Protein AF-A0A928FH08-F1 (afdb_monomer)

Solvent-accessible surface area (backbone atoms only — not comparable to full-atom values): 8530 Å² total; per-residue (Å²): 134,85,77,51,65,59,55,52,50,53,49,50,52,54,50,51,63,72,66,66,69,61,74,86,40,71,67,47,50,50,52,51,52,52,52,53,52,51,49,55,51,36,53,55,48,52,55,48,51,55,52,49,52,55,49,49,55,53,51,53,52,51,50,52,56,47,50,56,50,48,41,72,75,51,56,83,65,72,71,87,67,84,73,89,56,101,74,76,80,86,63,80,89,56,90,57,70,60,48,78,47,70,36,94,86,79,69,51,76,41,82,38,56,72,84,62,88,57,63,58,48,68,39,88,88,77,69,47,80,41,75,53,80,79,89,127

Foldseek 3Di:
DDDALQRVLVVVVVVLVVVPDDCVDPVNVVVVVVSVVSNVVSVVVVVVVVVVVVVVVVVVVVVVVVVVVCCVVCVVPPPPPPPPDPDPPPPVPPVQQWDWDQDPPPRDIDIHGPPPPDQWDQDPPPRDIDGDDDDD

Structure (mmCIF, N/CA/C/O backbone):
data_AF-A0A928FH08-F1
#
_entry.id   AF-A0A928FH08-F1
#
loop_
_atom_site.group_PDB
_atom_site.id
_atom_site.type_symbol
_atom_site.label_atom_id
_atom_site.label_alt_id
_atom_site.label_comp_id
_atom_site.label_asym_id
_atom_site.label_entity_id
_atom_site.label_seq_id
_atom_site.pdbx_PDB_ins_code
_atom_site.Cartn_x
_atom_site.Cartn_y
_atom_site.Cartn_z
_atom_site.occupancy
_atom_site.B_iso_or_equiv
_atom_site.auth_seq_id
_atom_site.auth_comp_id
_atom_site.auth_asym_id
_atom_site.auth_atom_id
_atom_site.pdbx_PDB_model_num
ATOM 1 N N . MET A 1 1 ? 0.112 -19.925 14.069 1.00 55.78 1 MET A N 1
ATOM 2 C CA . MET A 1 1 ? -0.669 -19.023 13.205 1.00 55.78 1 MET A CA 1
ATOM 3 C C . MET A 1 1 ? -0.717 -17.684 13.918 1.00 55.78 1 MET A C 1
ATOM 5 O O . MET A 1 1 ? -1.012 -17.675 15.110 1.00 55.78 1 MET A O 1
ATOM 9 N N . MET A 1 2 ? -0.260 -16.617 13.271 1.00 74.62 2 MET A N 1
ATOM 10 C CA . MET A 1 2 ? -0.230 -15.278 13.863 1.00 74.62 2 MET A CA 1
ATOM 11 C C . MET A 1 2 ? -1.640 -14.693 13.759 1.00 74.62 2 MET A C 1
ATOM 13 O O . MET A 1 2 ? -2.211 -14.743 12.680 1.00 74.62 2 MET A O 1
ATOM 17 N N . MET A 1 3 ? -2.213 -14.222 14.870 1.00 81.88 3 MET A N 1
ATOM 18 C CA . MET A 1 3 ? -3.558 -13.633 14.850 1.00 81.88 3 MET A CA 1
ATOM 19 C C . MET A 1 3 ? -3.553 -12.299 14.099 1.00 81.88 3 MET A C 1
ATOM 21 O O . MET A 1 3 ? -2.650 -11.479 14.345 1.00 81.88 3 MET A O 1
ATOM 25 N N . THR A 1 4 ? -4.570 -12.070 13.265 1.00 88.56 4 THR A N 1
ATOM 26 C CA . THR A 1 4 ? -4.794 -10.784 12.587 1.00 88.56 4 THR A CA 1
ATOM 27 C C . THR A 1 4 ? -5.121 -9.690 13.605 1.00 88.56 4 THR A C 1
ATOM 29 O O . THR A 1 4 ? -5.433 -9.958 14.773 1.00 88.56 4 THR A O 1
ATOM 32 N N . ILE A 1 5 ? -5.002 -8.425 13.200 1.00 91.38 5 ILE A N 1
ATOM 33 C CA . ILE A 1 5 ? -5.337 -7.296 14.080 1.00 91.38 5 ILE A CA 1
ATOM 34 C C . ILE A 1 5 ? -6.824 -7.362 14.462 1.00 91.38 5 ILE A C 1
ATOM 36 O O . ILE A 1 5 ? -7.154 -7.257 15.646 1.00 91.38 5 ILE A O 1
ATOM 40 N N . THR A 1 6 ? -7.692 -7.673 13.501 1.00 91.62 6 THR A N 1
ATOM 41 C CA . THR A 1 6 ? -9.133 -7.873 13.699 1.00 91.62 6 THR A CA 1
ATOM 42 C C . THR A 1 6 ? -9.428 -8.988 14.710 1.00 91.62 6 THR A C 1
ATOM 44 O O . THR A 1 6 ? -10.212 -8.791 15.640 1.00 91.62 6 THR A O 1
ATOM 47 N N . GLU A 1 7 ? -8.737 -10.132 14.633 1.00 91.38 7 GLU A N 1
ATOM 48 C CA . GLU A 1 7 ? -8.876 -11.226 15.611 1.00 91.38 7 GLU A CA 1
ATOM 49 C C . GLU A 1 7 ? -8.437 -10.816 17.025 1.00 91.38 7 GLU A C 1
ATOM 51 O O . GLU A 1 7 ? -9.071 -11.189 18.020 1.00 91.38 7 GLU A O 1
ATOM 56 N N . LYS A 1 8 ? -7.365 -10.023 17.139 1.00 93.38 8 LYS A N 1
ATOM 57 C CA . LYS A 1 8 ? -6.891 -9.506 18.432 1.00 93.38 8 LYS A CA 1
ATOM 58 C C . LYS A 1 8 ? -7.900 -8.541 19.052 1.00 93.38 8 LYS A C 1
ATOM 60 O O . LYS A 1 8 ? -8.104 -8.589 20.267 1.00 93.38 8 LYS A O 1
ATOM 65 N N . ILE A 1 9 ? -8.546 -7.698 18.250 1.00 93.38 9 ILE A N 1
ATOM 66 C CA . ILE A 1 9 ? -9.565 -6.763 18.743 1.00 93.38 9 ILE A CA 1
ATOM 67 C C . ILE A 1 9 ? -10.845 -7.505 19.130 1.00 93.38 9 ILE A C 1
ATOM 69 O O . ILE A 1 9 ? -11.400 -7.238 20.197 1.00 93.38 9 ILE A O 1
ATOM 73 N N . ALA A 1 10 ? -11.258 -8.509 18.355 1.00 90.75 10 ALA A N 1
ATOM 74 C CA . ALA A 1 10 ? -12.372 -9.379 18.725 1.00 90.75 10 ALA A CA 1
ATOM 75 C C . ALA A 1 10 ? -12.110 -10.105 20.059 1.00 90.75 10 ALA A C 1
ATOM 77 O O . ALA A 1 10 ? -12.993 -10.184 20.919 1.00 90.75 10 ALA A O 1
ATOM 78 N N . ASN A 1 11 ? -10.876 -10.575 20.284 1.00 92.19 11 ASN A N 1
ATOM 79 C CA . ASN A 1 11 ? -10.473 -11.145 21.569 1.00 92.19 11 ASN A CA 1
ATOM 80 C C . ASN A 1 11 ? -10.556 -10.116 22.712 1.00 92.19 11 ASN A C 1
ATOM 82 O O . ASN A 1 11 ? -11.082 -10.432 23.781 1.00 92.19 11 ASN A O 1
ATOM 86 N N . LEU A 1 12 ? -10.096 -8.882 22.479 1.00 91.75 12 LEU A N 1
ATOM 87 C CA . LEU A 1 12 ? -10.188 -7.785 23.446 1.00 91.75 12 LEU A CA 1
ATOM 88 C C . LEU A 1 12 ? -11.645 -7.448 23.794 1.00 91.75 12 LEU A C 1
ATOM 90 O O . LEU A 1 12 ? -11.956 -7.297 24.975 1.00 91.75 12 LEU A O 1
ATOM 94 N N . LYS A 1 13 ? -12.546 -7.386 22.806 1.00 88.94 13 LYS A N 1
ATOM 95 C CA . LYS A 1 13 ? -13.987 -7.196 23.034 1.00 88.94 13 LYS A CA 1
ATOM 96 C C . LYS A 1 13 ? -14.567 -8.291 23.920 1.00 88.94 13 LYS A C 1
ATOM 98 O O . LYS A 1 13 ? -15.168 -7.983 24.947 1.00 88.94 13 LYS A O 1
ATOM 103 N N . GLY A 1 14 ? -14.297 -9.555 23.592 1.00 89.44 14 GLY A N 1
ATOM 104 C CA . GLY A 1 14 ? -14.747 -10.683 24.409 1.00 89.44 14 GLY A CA 1
ATOM 105 C C . GLY A 1 14 ? -14.190 -10.643 25.837 1.00 89.44 14 GLY A C 1
ATOM 106 O O . GLY A 1 14 ? -14.893 -10.963 26.798 1.00 89.44 14 GLY A O 1
ATOM 107 N N . TYR A 1 15 ? -12.945 -10.192 26.007 1.00 89.25 15 TYR A N 1
ATOM 108 C CA . TYR A 1 15 ? -12.357 -9.994 27.330 1.00 89.25 15 TYR A CA 1
ATOM 109 C C . TYR A 1 15 ? -13.077 -8.888 28.117 1.00 89.25 15 TYR A C 1
ATOM 111 O O . TYR A 1 15 ? -13.385 -9.076 29.294 1.00 89.25 15 TYR A O 1
ATOM 119 N N . LEU A 1 16 ? -13.393 -7.757 27.480 1.00 87.62 16 LEU A N 1
ATOM 120 C CA . LEU A 1 16 ? -14.101 -6.641 28.117 1.00 87.62 16 LEU A CA 1
ATOM 121 C C . LEU A 1 16 ? -15.528 -7.015 28.541 1.00 87.62 16 LEU A C 1
ATOM 123 O O . LEU A 1 16 ? -15.940 -6.655 29.646 1.00 87.62 16 LEU A O 1
ATOM 127 N N . GLU A 1 17 ? -16.245 -7.789 27.724 1.00 84.38 17 GLU A N 1
ATOM 128 C CA . GLU A 1 17 ? -17.565 -8.336 28.071 1.00 84.38 17 GLU A CA 1
ATOM 129 C C . GLU A 1 17 ? -17.493 -9.274 29.289 1.00 84.38 17 GLU A C 1
ATOM 131 O O . GLU A 1 17 ? -18.337 -9.215 30.188 1.00 84.38 17 GLU A O 1
ATOM 136 N N . GLY A 1 18 ? -16.445 -10.101 29.374 1.00 84.81 18 GLY A N 1
ATOM 137 C CA . GLY A 1 18 ? -16.237 -11.034 30.485 1.00 84.81 18 GLY A CA 1
ATOM 138 C C . GLY A 1 18 ? -15.904 -10.368 31.827 1.00 84.81 18 GLY A C 1
ATOM 139 O O . GLY A 1 18 ? -16.177 -10.944 32.882 1.00 84.81 18 GLY A O 1
ATOM 140 N N . VAL A 1 19 ? -15.344 -9.155 31.807 1.00 87.19 19 VAL A N 1
ATOM 141 C CA . VAL A 1 19 ? -14.940 -8.403 33.012 1.00 87.19 19 VAL A CA 1
ATOM 142 C C . VAL A 1 19 ? -16.121 -7.679 33.683 1.00 87.19 19 VAL A C 1
ATOM 144 O O . VAL A 1 19 ? -15.984 -7.230 34.820 1.00 87.19 19 VAL A O 1
ATOM 147 N N . GLN A 1 20 ? -17.298 -7.624 33.042 1.00 83.50 20 GLN A N 1
ATOM 148 C CA . GLN A 1 20 ? -18.520 -7.002 33.587 1.00 83.50 20 GLN A CA 1
ATOM 149 C C . GLN A 1 20 ? -18.304 -5.541 34.025 1.00 83.50 20 GLN A C 1
ATOM 151 O O . GLN A 1 20 ? -18.608 -5.147 35.154 1.00 83.50 20 GLN A O 1
ATOM 156 N N . LEU A 1 21 ? -17.738 -4.728 33.130 1.00 86.00 21 LEU A N 1
ATOM 157 C CA . LEU A 1 21 ? -17.524 -3.304 33.381 1.00 86.00 21 LEU A CA 1
ATOM 158 C C . LEU A 1 21 ? -18.859 -2.553 33.514 1.00 86.00 21 LEU A C 1
ATOM 160 O O . LEU A 1 21 ? -19.828 -2.834 32.818 1.00 86.00 21 LEU A O 1
ATOM 164 N N . ASP A 1 22 ? -18.901 -1.554 34.397 1.00 89.62 22 ASP A N 1
ATOM 165 C CA . ASP A 1 22 ? -20.066 -0.675 34.536 1.00 89.62 22 ASP A CA 1
ATOM 166 C C . ASP A 1 22 ? -20.086 0.356 33.401 1.00 89.62 22 ASP A C 1
ATOM 168 O O . ASP A 1 22 ? -19.293 1.303 33.393 1.00 89.62 22 ASP A O 1
ATOM 172 N N . GLU A 1 23 ? -21.006 0.180 32.453 1.00 85.19 23 GLU A N 1
ATOM 173 C CA . GLU A 1 23 ? -21.186 1.020 31.258 1.00 85.19 23 GLU A CA 1
ATOM 174 C C . GLU A 1 23 ? -21.473 2.499 31.573 1.00 85.19 23 GLU A C 1
ATOM 176 O O . GLU A 1 23 ? -21.290 3.379 30.724 1.00 85.19 23 GLU A O 1
ATOM 181 N N . ASN A 1 24 ? -21.898 2.820 32.799 1.00 89.00 24 ASN A N 1
ATOM 182 C CA . ASN A 1 24 ? -22.213 4.196 33.177 1.00 89.00 24 ASN A CA 1
ATOM 183 C C . ASN A 1 24 ? -20.977 5.009 33.559 1.00 89.00 24 ASN A C 1
ATOM 185 O O . ASN A 1 24 ? -21.036 6.246 33.548 1.00 89.00 24 ASN A O 1
ATOM 189 N N . LYS A 1 25 ? -19.865 4.344 33.876 1.00 94.88 25 LYS A N 1
ATOM 190 C CA . LYS A 1 25 ? -18.642 5.018 34.302 1.00 94.88 2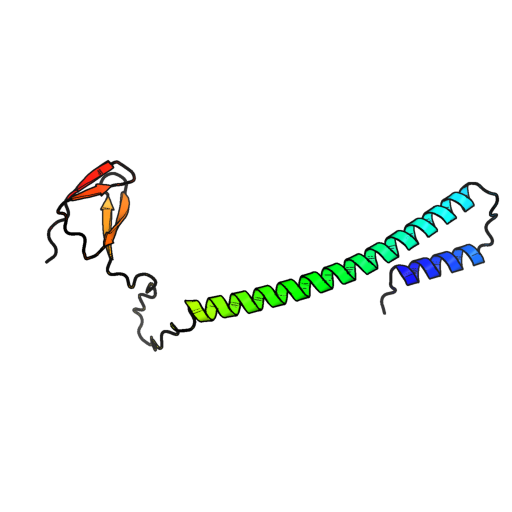5 LYS A CA 1
ATOM 191 C C . LYS A 1 25 ? -17.898 5.648 33.129 1.00 94.88 25 LYS A C 1
ATOM 193 O O . LYS A 1 25 ? -17.925 5.157 32.001 1.00 94.88 25 LYS A O 1
ATOM 198 N N . ALA A 1 26 ? -17.232 6.767 33.405 1.00 94.44 26 ALA A N 1
ATOM 199 C CA . ALA A 1 26 ? -16.527 7.532 32.384 1.00 94.44 26 ALA A CA 1
ATOM 200 C C . ALA A 1 26 ? -15.389 6.713 31.755 1.00 94.44 26 ALA A C 1
ATOM 202 O O . ALA A 1 26 ? -15.229 6.735 30.537 1.00 94.44 26 ALA A O 1
ATOM 203 N N . GLU A 1 27 ? -14.652 5.946 32.560 1.00 92.00 27 GLU A N 1
ATOM 204 C CA . GLU A 1 27 ? -13.573 5.076 32.097 1.00 92.00 27 GLU A CA 1
ATOM 205 C C . GLU A 1 27 ? -14.061 3.987 31.132 1.00 92.00 27 GLU A C 1
ATOM 207 O O . GLU A 1 27 ? -13.435 3.779 30.097 1.00 92.00 27 GLU A O 1
ATOM 212 N N . THR A 1 28 ? -15.214 3.362 31.396 1.00 91.94 28 THR A N 1
ATOM 213 C CA . THR A 1 28 ? -15.783 2.319 30.528 1.00 91.94 28 THR A CA 1
ATOM 214 C C . THR A 1 28 ? -16.171 2.888 29.166 1.00 91.94 28 THR A C 1
ATOM 216 O O . THR A 1 28 ? -15.902 2.275 28.138 1.00 91.94 28 THR A O 1
ATOM 219 N N . LYS A 1 29 ? -16.727 4.105 29.138 1.00 91.69 29 LYS A N 1
ATOM 220 C CA . LYS A 1 29 ? -17.068 4.802 27.886 1.00 91.69 29 LYS A CA 1
ATOM 221 C C . LYS A 1 29 ? -15.833 5.172 27.070 1.00 91.69 29 LYS A C 1
ATOM 223 O O . LYS A 1 29 ? -15.879 5.126 25.845 1.00 91.69 29 LYS A O 1
ATOM 228 N N . VAL A 1 30 ? -14.741 5.554 27.734 1.00 94.56 30 VAL A N 1
ATOM 229 C CA . VAL A 1 30 ? -13.468 5.839 27.058 1.00 94.56 30 VAL A CA 1
ATOM 230 C C . VAL A 1 30 ? -12.879 4.557 26.475 1.00 94.56 30 VAL A C 1
ATOM 232 O O . VAL A 1 30 ? -12.485 4.564 25.315 1.00 94.56 30 VAL A O 1
ATOM 235 N N . ILE A 1 31 ? -12.871 3.459 27.236 1.00 92.19 31 ILE A N 1
ATOM 236 C CA . ILE A 1 31 ? -12.382 2.157 26.758 1.00 92.19 31 ILE A CA 1
ATOM 237 C C . ILE A 1 31 ? -13.194 1.682 25.550 1.00 92.19 31 ILE A C 1
ATOM 239 O O . ILE A 1 31 ? -12.593 1.290 24.557 1.00 92.19 31 ILE A O 1
ATOM 243 N N . ALA A 1 32 ? -14.527 1.779 25.595 1.00 90.44 32 ALA A N 1
ATOM 244 C CA . ALA A 1 32 ? -15.384 1.425 24.463 1.00 90.44 32 ALA A CA 1
ATOM 245 C C . ALA A 1 32 ? -15.003 2.210 23.197 1.00 90.44 32 ALA A C 1
ATOM 247 O O . ALA A 1 32 ? -14.723 1.610 22.168 1.00 90.44 32 ALA A O 1
ATOM 248 N N . LYS A 1 33 ? -14.848 3.537 23.305 1.00 94.44 33 LYS A N 1
ATOM 249 C CA . LYS A 1 33 ? -14.404 4.360 22.170 1.00 94.44 33 LYS A CA 1
ATOM 250 C C . LYS A 1 33 ? -13.013 4.000 21.654 1.00 94.44 33 LYS A C 1
ATOM 252 O O . LYS A 1 33 ? -12.777 4.107 20.460 1.00 94.44 33 LYS A O 1
ATOM 257 N N . ILE A 1 34 ? -12.083 3.631 22.536 1.00 95.31 34 ILE A N 1
ATOM 258 C CA . ILE A 1 34 ? -10.747 3.183 22.118 1.00 95.31 34 ILE A CA 1
ATOM 259 C C . ILE A 1 34 ? -10.866 1.894 21.308 1.00 95.31 34 ILE A C 1
ATOM 261 O O . ILE A 1 34 ? -10.210 1.770 20.283 1.00 95.31 34 ILE A O 1
ATOM 265 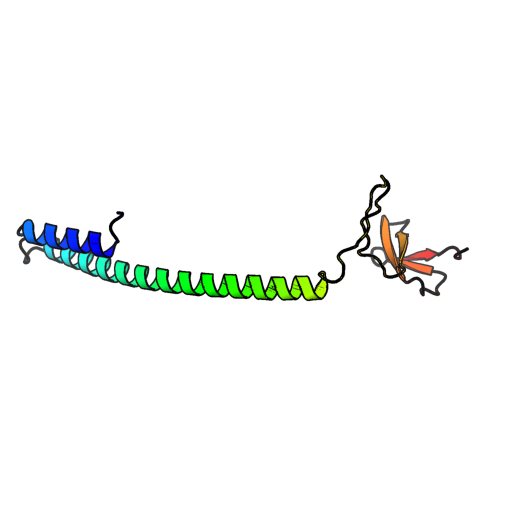N N . VAL A 1 35 ? -11.698 0.953 21.752 1.00 93.44 35 VAL A N 1
ATOM 266 C CA . VAL A 1 35 ? -11.924 -0.307 21.036 1.00 93.44 35 VAL A CA 1
ATOM 267 C C . VAL A 1 35 ? -12.559 -0.060 19.672 1.00 93.44 35 VAL A C 1
ATOM 269 O O . VAL A 1 35 ? -12.087 -0.639 18.704 1.00 93.44 35 VAL A O 1
ATOM 272 N N . ASP A 1 36 ? -13.552 0.825 19.583 1.00 93.50 36 ASP A N 1
ATOM 273 C CA . ASP A 1 36 ? -14.182 1.183 18.306 1.00 93.50 36 ASP A CA 1
ATOM 274 C C . ASP A 1 36 ? -13.151 1.776 17.326 1.00 93.50 36 ASP A C 1
ATOM 276 O O . ASP A 1 36 ? -13.044 1.329 16.191 1.00 93.50 36 ASP A O 1
ATOM 280 N N . ILE A 1 37 ? -12.305 2.707 17.789 1.00 96.56 37 ILE A N 1
ATOM 281 C CA . ILE A 1 37 ? -11.227 3.281 16.962 1.00 96.56 37 ILE A CA 1
ATOM 282 C C . ILE A 1 37 ? -10.227 2.204 16.525 1.00 96.56 37 ILE A C 1
ATOM 284 O O . ILE A 1 37 ? -9.722 2.258 15.409 1.00 96.56 37 ILE A O 1
ATOM 288 N N . LEU A 1 38 ? -9.909 1.238 17.391 1.00 96.44 38 LEU A N 1
ATOM 289 C CA . LEU A 1 38 ? -9.012 0.143 17.022 1.00 96.44 38 LEU A CA 1
ATOM 290 C C . LEU A 1 38 ? -9.614 -0.739 15.924 1.00 96.44 38 LEU A C 1
ATOM 292 O O . LEU A 1 38 ? -8.861 -1.208 15.077 1.00 96.44 38 LEU A O 1
ATOM 296 N N . GLU A 1 39 ? -10.931 -0.958 15.924 1.00 94.25 39 GLU A N 1
ATOM 297 C CA . GLU A 1 39 ? -11.608 -1.677 14.838 1.00 94.25 39 GLU A CA 1
ATOM 298 C C . GLU A 1 39 ? -11.550 -0.912 13.528 1.00 94.25 39 GLU A C 1
ATOM 300 O O . GLU A 1 39 ? -11.165 -1.500 12.521 1.00 94.25 39 GLU A O 1
ATOM 305 N N . ASP A 1 40 ? -11.851 0.387 13.554 1.00 96.06 40 ASP A N 1
ATOM 306 C CA . ASP A 1 40 ? -11.735 1.234 12.368 1.00 96.06 40 ASP A CA 1
ATOM 307 C C . ASP A 1 40 ? -10.299 1.179 11.821 1.00 96.06 40 ASP A C 1
ATOM 309 O O . ASP A 1 40 ? -10.084 0.935 10.640 1.00 96.06 40 ASP A O 1
ATOM 313 N N . MET A 1 41 ? -9.292 1.291 12.697 1.00 96.25 41 MET A N 1
ATOM 314 C CA . MET A 1 41 ? -7.884 1.164 12.304 1.00 96.25 41 MET A CA 1
ATOM 315 C C . MET A 1 41 ? -7.543 -0.210 11.720 1.00 96.25 41 MET A C 1
ATOM 317 O O . MET A 1 41 ? -6.690 -0.289 10.844 1.00 96.25 41 MET A O 1
ATOM 321 N N . ALA A 1 42 ? -8.147 -1.290 12.216 1.00 95.38 42 ALA A N 1
ATOM 322 C CA . ALA A 1 42 ? -7.889 -2.627 11.692 1.00 95.38 42 ALA A CA 1
ATOM 323 C C . ALA A 1 42 ? -8.424 -2.789 10.267 1.00 95.38 42 ALA A C 1
ATOM 325 O O . ALA A 1 42 ? -7.723 -3.357 9.437 1.00 95.38 42 ALA A O 1
ATOM 326 N N . LEU A 1 43 ? -9.615 -2.251 9.991 1.00 93.62 43 LEU A N 1
ATOM 327 C CA . LEU A 1 43 ? -10.217 -2.262 8.656 1.00 93.62 43 LEU A CA 1
ATOM 328 C C . LEU A 1 43 ? -9.406 -1.421 7.664 1.00 93.62 43 LEU A C 1
ATOM 330 O O . LEU A 1 43 ? -9.117 -1.880 6.567 1.00 93.62 43 LEU A O 1
ATOM 334 N N . GLU A 1 44 ? -8.978 -0.224 8.068 1.00 97.06 44 GLU A N 1
ATOM 335 C CA . GLU A 1 44 ? -8.148 0.647 7.221 1.00 97.06 44 GLU A CA 1
ATOM 336 C C . GLU A 1 44 ? -6.774 0.024 6.923 1.00 97.06 44 GLU A C 1
ATOM 338 O O . GLU A 1 44 ? -6.215 0.226 5.848 1.00 97.06 44 GLU A O 1
ATOM 343 N N . ILE A 1 45 ? -6.208 -0.741 7.867 1.00 95.94 45 ILE A N 1
ATOM 344 C CA . ILE A 1 45 ? -4.961 -1.486 7.634 1.00 95.94 45 ILE A CA 1
ATOM 345 C C . ILE A 1 45 ? -5.190 -2.628 6.640 1.00 95.94 45 ILE A C 1
ATOM 347 O O . ILE A 1 45 ? -4.355 -2.815 5.765 1.00 95.94 45 ILE A O 1
ATOM 351 N N . GLU A 1 46 ? -6.298 -3.362 6.747 1.00 93.06 46 GLU A N 1
ATOM 352 C CA . GLU A 1 46 ? -6.643 -4.439 5.806 1.00 93.06 46 GLU A CA 1
ATOM 353 C C . GLU A 1 46 ? -6.829 -3.888 4.381 1.00 93.06 46 GLU A C 1
ATOM 355 O O . GLU A 1 46 ? -6.251 -4.415 3.435 1.00 93.06 46 GLU A O 1
ATOM 360 N N . GLU A 1 47 ? -7.520 -2.754 4.229 1.00 96.25 47 GLU A N 1
ATOM 361 C CA . GLU A 1 47 ? -7.639 -2.069 2.935 1.00 96.25 47 GLU A CA 1
ATOM 362 C C . GLU A 1 47 ? -6.275 -1.589 2.405 1.00 96.25 47 GLU A C 1
ATOM 364 O O . GLU A 1 47 ? -5.997 -1.666 1.208 1.00 96.25 47 GLU A O 1
ATOM 369 N N . MET A 1 48 ? -5.391 -1.112 3.286 1.00 97.00 48 MET A N 1
ATOM 370 C CA . MET A 1 48 ? -4.036 -0.713 2.902 1.00 97.00 48 MET A CA 1
ATOM 371 C C . MET A 1 48 ? -3.189 -1.905 2.443 1.00 97.00 48 MET A C 1
ATOM 373 O O . MET A 1 48 ? -2.417 -1.753 1.499 1.00 97.00 48 MET A O 1
ATOM 377 N N . GLU A 1 49 ? -3.324 -3.069 3.081 1.00 95.94 49 GLU A N 1
ATOM 378 C CA . GLU A 1 49 ? -2.654 -4.304 2.656 1.00 95.94 49 GLU A CA 1
ATOM 379 C C . GLU A 1 49 ? -3.096 -4.692 1.232 1.00 95.94 49 GLU A C 1
ATOM 381 O O . GLU A 1 49 ? -2.237 -4.902 0.378 1.00 95.94 49 GLU A O 1
ATOM 386 N N . GLU A 1 50 ? -4.397 -4.642 0.921 1.00 96.44 50 GLU A N 1
ATOM 387 C CA . GLU A 1 50 ? -4.910 -4.903 -0.439 1.00 96.44 50 GLU A CA 1
ATOM 388 C C . GLU A 1 50 ? -4.377 -3.903 -1.486 1.00 96.44 50 GLU A C 1
ATOM 390 O O . GLU A 1 50 ? -4.039 -4.273 -2.617 1.00 96.44 50 GLU A O 1
ATOM 395 N N . GLN A 1 51 ? -4.280 -2.621 -1.123 1.00 98.12 51 GLN A N 1
ATOM 396 C CA . GLN A 1 51 ? -3.713 -1.596 -2.006 1.00 98.12 51 GLN A CA 1
ATOM 397 C C . GLN A 1 51 ? -2.217 -1.818 -2.254 1.00 98.12 51 GLN A C 1
ATOM 399 O O . GLN A 1 51 ? -1.748 -1.600 -3.370 1.00 98.12 51 GLN A O 1
ATOM 404 N N . VAL A 1 52 ? -1.466 -2.240 -1.233 1.00 98.25 52 VAL A N 1
ATOM 405 C CA . VAL A 1 52 ? -0.038 -2.563 -1.361 1.00 98.25 52 VAL A CA 1
ATOM 406 C C . VAL A 1 52 ? 0.165 -3.783 -2.251 1.00 98.25 52 VAL A C 1
ATOM 408 O O . VAL A 1 52 ? 1.044 -3.742 -3.108 1.00 98.25 52 VAL A O 1
ATOM 411 N N . ASP A 1 53 ? -0.658 -4.819 -2.105 1.00 97.75 53 ASP A N 1
ATOM 412 C CA . ASP A 1 53 ? -0.613 -5.991 -2.984 1.00 97.75 53 ASP A CA 1
ATOM 413 C C . ASP A 1 53 ? -0.863 -5.585 -4.443 1.00 97.75 53 ASP A C 1
ATOM 415 O O . ASP A 1 53 ? -0.066 -5.905 -5.319 1.00 97.75 53 ASP A O 1
ATOM 419 N N . THR A 1 54 ? -1.875 -4.749 -4.690 1.00 97.94 54 THR A N 1
ATOM 420 C CA . THR A 1 54 ? -2.155 -4.216 -6.036 1.00 97.94 54 THR A CA 1
ATOM 421 C C . THR A 1 54 ? -0.978 -3.403 -6.601 1.00 97.94 54 THR A C 1
ATOM 423 O O . THR A 1 54 ? -0.708 -3.435 -7.799 1.00 97.94 54 THR A O 1
ATOM 426 N N . LEU A 1 55 ? -0.277 -2.634 -5.762 1.00 98.19 55 LEU A N 1
ATOM 427 C CA . LEU A 1 55 ? 0.905 -1.879 -6.189 1.00 98.19 55 LEU A CA 1
ATOM 428 C C . LEU A 1 55 ? 2.101 -2.782 -6.499 1.00 98.19 55 LEU A C 1
ATOM 430 O O . LEU A 1 55 ? 2.878 -2.434 -7.384 1.00 98.19 55 LEU A O 1
ATOM 434 N N . ASN A 1 56 ? 2.257 -3.900 -5.784 1.00 98.19 56 ASN A N 1
ATOM 435 C CA . ASN A 1 56 ? 3.287 -4.886 -6.100 1.00 98.19 56 ASN A CA 1
ATOM 436 C C . ASN A 1 56 ? 3.017 -5.526 -7.462 1.00 98.19 56 ASN A C 1
ATOM 438 O O . ASN A 1 56 ? 3.939 -5.573 -8.266 1.00 98.19 56 ASN A O 1
ATOM 442 N N . ASP A 1 57 ? 1.767 -5.898 -7.756 1.00 97.88 57 ASP A N 1
ATOM 443 C CA . ASP A 1 57 ? 1.390 -6.431 -9.073 1.00 97.88 57 ASP A CA 1
ATOM 444 C C . ASP A 1 57 ? 1.766 -5.443 -10.193 1.00 97.88 57 ASP A C 1
ATOM 446 O O . ASP A 1 57 ? 2.419 -5.813 -11.164 1.00 97.88 57 ASP A O 1
ATOM 450 N N . TYR A 1 58 ? 1.454 -4.150 -10.031 1.00 98.06 58 TYR A N 1
ATOM 451 C CA . TYR A 1 58 ? 1.873 -3.132 -11.003 1.00 98.06 58 TYR A CA 1
ATOM 452 C C . TYR A 1 58 ? 3.391 -2.955 -11.091 1.00 98.06 58 TYR A C 1
ATOM 454 O O . TYR A 1 58 ? 3.904 -2.605 -12.150 1.00 98.06 58 TYR A O 1
ATOM 462 N N . ALA A 1 59 ? 4.119 -3.120 -9.986 1.00 98.31 59 ALA A N 1
ATOM 463 C CA . ALA A 1 59 ? 5.574 -3.033 -10.004 1.00 98.31 59 ALA A CA 1
ATOM 464 C C . ALA A 1 59 ? 6.191 -4.216 -10.762 1.00 98.31 59 ALA A C 1
ATOM 466 O O . ALA A 1 59 ? 7.158 -4.007 -11.486 1.00 98.31 59 ALA A O 1
ATOM 467 N N . GLU A 1 60 ? 5.617 -5.414 -10.628 1.00 98.12 60 GLU A N 1
ATOM 468 C CA . GLU A 1 60 ? 6.007 -6.598 -11.401 1.00 98.12 60 GLU A CA 1
ATOM 469 C C . GLU A 1 60 ? 5.716 -6.407 -12.897 1.00 98.12 60 GLU A C 1
ATOM 471 O O . GLU A 1 60 ? 6.590 -6.671 -13.716 1.00 98.12 60 GLU A O 1
ATOM 476 N N . GLU A 1 61 ? 4.547 -5.864 -13.259 1.00 98.12 61 GLU A N 1
ATOM 477 C CA . GLU A 1 61 ? 4.223 -5.536 -14.660 1.00 98.12 61 GLU A CA 1
ATOM 478 C C . GLU A 1 61 ? 5.211 -4.519 -15.257 1.00 98.12 61 GLU A C 1
ATOM 480 O O . GLU A 1 61 ? 5.675 -4.684 -16.380 1.00 98.12 61 GLU A O 1
ATOM 485 N N . LEU A 1 62 ? 5.567 -3.473 -14.502 1.00 98.00 62 LEU A N 1
ATOM 486 C CA . LEU A 1 62 ? 6.538 -2.474 -14.958 1.00 98.00 62 LEU A CA 1
ATOM 487 C C . LEU A 1 62 ? 7.960 -3.034 -15.090 1.00 98.00 62 LEU A C 1
ATOM 489 O O . LEU A 1 62 ? 8.712 -2.554 -15.937 1.00 98.00 62 LEU A O 1
ATOM 493 N N . ASP A 1 63 ? 8.342 -3.984 -14.236 1.00 98.00 63 ASP A N 1
ATOM 494 C CA . ASP A 1 63 ? 9.635 -4.672 -14.310 1.00 98.00 63 ASP A CA 1
ATOM 495 C C . ASP A 1 63 ? 9.708 -5.553 -15.565 1.00 98.00 63 ASP A C 1
ATOM 497 O O . ASP A 1 63 ? 10.691 -5.484 -16.299 1.00 98.00 63 ASP A O 1
ATOM 501 N N . GLU A 1 64 ? 8.636 -6.294 -15.870 1.00 97.19 64 GLU A N 1
ATOM 502 C CA . GLU A 1 64 ? 8.516 -7.084 -17.103 1.00 97.19 64 GLU A CA 1
ATOM 503 C C . GLU A 1 64 ? 8.557 -6.188 -18.352 1.00 97.19 64 GLU A C 1
ATOM 505 O O . GLU A 1 64 ? 9.371 -6.420 -19.245 1.00 97.19 64 GLU A O 1
ATOM 510 N N . ASP A 1 65 ? 7.761 -5.113 -18.382 1.00 97.31 65 ASP A N 1
ATOM 511 C CA . ASP A 1 65 ? 7.752 -4.147 -19.489 1.00 97.31 65 ASP A CA 1
ATOM 512 C C . ASP A 1 65 ? 9.137 -3.506 -19.707 1.00 97.31 65 ASP A C 1
ATOM 514 O O . ASP A 1 65 ? 9.535 -3.231 -20.843 1.00 97.31 65 ASP A O 1
ATOM 518 N N . LEU A 1 66 ? 9.872 -3.219 -18.624 1.00 96.38 66 LEU A N 1
ATOM 519 C CA . LEU A 1 66 ? 11.227 -2.681 -18.721 1.00 96.38 66 LEU A CA 1
ATOM 520 C C . LEU A 1 66 ? 12.204 -3.736 -19.247 1.00 96.38 66 LEU A C 1
ATOM 522 O O . LEU A 1 66 ? 13.023 -3.398 -20.098 1.00 96.38 66 LEU A O 1
ATOM 526 N N . GLY A 1 67 ? 12.078 -4.989 -18.806 1.00 93.31 67 GLY A N 1
ATOM 527 C CA . GLY A 1 67 ? 12.843 -6.117 -19.338 1.00 93.31 67 GLY A CA 1
ATOM 528 C C . GLY A 1 67 ? 12.655 -6.280 -20.848 1.00 93.31 67 GLY A C 1
ATOM 529 O O . GLY A 1 67 ? 13.636 -6.377 -21.578 1.00 93.31 67 GLY A O 1
ATOM 530 N N . ASP A 1 68 ? 11.421 -6.179 -21.344 1.00 93.69 68 ASP A N 1
ATOM 531 C CA . ASP A 1 68 ? 11.132 -6.219 -22.785 1.00 93.69 68 ASP A CA 1
ATOM 532 C C . ASP A 1 68 ? 11.807 -5.064 -23.553 1.00 93.69 68 ASP A C 1
ATOM 534 O O . ASP A 1 68 ? 12.254 -5.227 -24.693 1.00 93.69 68 ASP A O 1
ATOM 538 N N . VAL A 1 69 ? 11.882 -3.872 -22.948 1.00 93.44 69 VAL A N 1
ATOM 539 C CA . VAL A 1 69 ? 12.588 -2.720 -23.533 1.00 93.44 69 VAL A CA 1
ATOM 540 C C . VAL A 1 69 ? 14.099 -2.934 -23.518 1.00 93.44 69 VAL A C 1
ATOM 542 O O . VAL A 1 69 ? 14.760 -2.586 -24.498 1.00 93.44 69 VAL A O 1
ATOM 545 N N . GLU A 1 70 ? 14.646 -3.489 -22.439 1.00 89.06 70 GLU A N 1
ATOM 546 C CA . GLU A 1 70 ? 16.061 -3.849 -22.340 1.00 89.06 70 GLU A CA 1
ATOM 547 C C . GLU A 1 70 ? 16.427 -4.892 -23.401 1.00 89.06 70 GLU A C 1
ATOM 549 O O . GLU A 1 70 ? 17.381 -4.676 -24.145 1.00 89.06 70 GLU A O 1
ATOM 554 N N . ASP A 1 71 ? 15.622 -5.939 -23.570 1.00 88.25 71 ASP A N 1
ATOM 555 C CA . ASP A 1 71 ? 15.810 -6.954 -24.609 1.00 88.25 71 ASP A CA 1
ATOM 556 C C . ASP A 1 71 ? 15.683 -6.360 -26.022 1.00 88.25 71 ASP A C 1
ATOM 558 O O . ASP A 1 71 ? 16.450 -6.706 -26.918 1.00 88.25 71 ASP A O 1
ATOM 562 N N . TYR A 1 72 ? 14.758 -5.424 -26.251 1.00 87.06 72 TYR A N 1
ATOM 563 C CA . TYR A 1 72 ? 14.638 -4.756 -27.552 1.00 87.06 72 TYR A CA 1
ATOM 564 C C . TYR A 1 72 ? 15.838 -3.852 -27.877 1.00 87.06 72 TYR A C 1
ATOM 566 O O . TYR A 1 72 ? 16.196 -3.707 -29.046 1.00 87.06 72 TYR A O 1
ATOM 574 N N . LEU A 1 73 ? 16.425 -3.199 -26.870 1.00 84.94 73 LEU A N 1
ATOM 575 C CA . LEU A 1 73 ? 17.538 -2.262 -27.056 1.00 84.94 73 LEU A CA 1
ATOM 576 C C . LEU A 1 73 ? 18.910 -2.940 -27.031 1.00 84.94 73 LEU A C 1
ATOM 578 O O . LEU A 1 73 ? 19.805 -2.475 -27.727 1.00 84.94 73 LEU A O 1
ATOM 582 N N . PHE A 1 74 ? 19.073 -3.991 -26.227 1.00 78.12 74 PHE A N 1
ATOM 583 C CA . PHE A 1 74 ? 20.361 -4.625 -25.923 1.00 78.12 74 PHE A CA 1
ATOM 584 C C . PHE A 1 74 ? 20.371 -6.147 -26.163 1.00 78.12 74 PHE A C 1
ATOM 586 O O . PHE A 1 74 ? 21.436 -6.756 -26.158 1.00 78.12 74 PHE A O 1
ATOM 593 N N . GLY A 1 75 ? 19.217 -6.786 -26.373 1.00 62.44 75 GLY A N 1
ATOM 594 C CA . GLY A 1 75 ? 19.087 -8.244 -26.523 1.00 62.44 75 GLY A CA 1
ATOM 595 C C . GLY A 1 75 ? 19.422 -8.797 -27.914 1.00 62.44 75 GLY A C 1
ATOM 596 O O . GLY A 1 75 ? 19.468 -10.015 -28.083 1.00 62.44 75 GLY A O 1
ATOM 597 N N . GLU A 1 76 ? 19.684 -7.941 -28.910 1.00 57.00 76 GLU A N 1
ATOM 598 C CA . GLU A 1 76 ? 20.292 -8.349 -30.192 1.00 57.00 76 GLU A CA 1
ATOM 599 C C . GLU A 1 76 ? 21.834 -8.238 -30.196 1.00 57.00 76 GLU A C 1
ATOM 601 O O . GLU A 1 76 ? 22.457 -8.719 -31.140 1.00 57.00 76 GLU A O 1
ATOM 606 N N . ASP A 1 77 ? 22.444 -7.719 -29.120 1.00 55.34 77 ASP A N 1
ATOM 607 C CA . ASP A 1 77 ? 23.901 -7.614 -28.924 1.00 55.34 77 ASP A CA 1
ATOM 608 C C . ASP A 1 77 ? 24.407 -8.604 -27.853 1.00 55.34 77 ASP A C 1
ATOM 610 O O . ASP A 1 77 ? 25.313 -8.312 -27.065 1.00 55.34 77 ASP A O 1
ATOM 614 N N . GLU A 1 78 ? 23.878 -9.837 -27.843 1.00 53.12 78 GLU A N 1
ATOM 615 C CA . GLU A 1 78 ? 24.708 -10.973 -27.427 1.00 53.12 78 GLU A CA 1
ATOM 616 C C . GLU A 1 78 ? 25.873 -11.063 -28.422 1.00 53.12 78 GLU A C 1
ATOM 618 O O . GLU A 1 78 ? 25.828 -11.779 -29.424 1.00 53.12 78 GLU A O 1
ATOM 623 N N . CYS A 1 79 ? 26.922 -10.292 -28.143 1.00 51.53 79 CYS A N 1
ATOM 624 C CA . CYS A 1 79 ? 28.259 -10.520 -28.642 1.00 51.53 79 CYS A CA 1
ATOM 625 C C . CYS A 1 79 ? 28.601 -11.998 -28.409 1.00 51.53 79 CYS A C 1
ATOM 627 O O . CYS A 1 79 ? 29.067 -12.379 -27.334 1.00 51.53 79 CYS A O 1
ATOM 629 N N . ASP A 1 80 ? 28.417 -12.824 -29.442 1.00 47.31 80 ASP A N 1
ATOM 630 C CA . ASP A 1 80 ? 29.014 -14.156 -29.627 1.00 47.31 80 ASP A CA 1
ATOM 631 C C . ASP A 1 80 ? 30.541 -14.025 -29.815 1.00 47.31 80 ASP A C 1
ATOM 633 O O . ASP A 1 80 ? 31.170 -14.624 -30.689 1.00 47.31 80 ASP A O 1
ATOM 637 N N . CYS A 1 81 ? 31.153 -13.160 -29.012 1.00 46.94 81 CYS A N 1
ATOM 638 C CA . CYS A 1 81 ? 32.578 -12.982 -28.908 1.00 46.94 81 CYS A CA 1
ATOM 639 C C . CYS A 1 81 ? 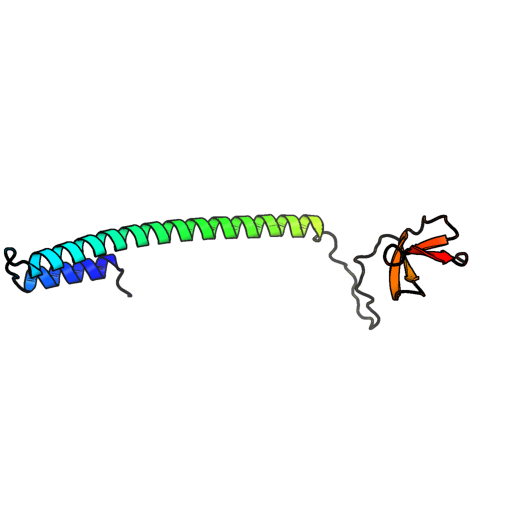33.039 -14.021 -27.889 1.00 46.94 81 CYS A C 1
ATOM 641 O O . CYS A 1 81 ? 33.103 -13.770 -26.686 1.00 46.94 81 CYS A O 1
ATOM 643 N N . ASP A 1 82 ? 33.302 -15.224 -28.395 1.00 42.38 82 ASP A N 1
ATOM 644 C CA . ASP A 1 82 ? 34.047 -16.298 -27.736 1.00 42.38 82 ASP A CA 1
ATOM 645 C C . ASP A 1 82 ? 35.470 -15.779 -27.410 1.00 42.38 82 ASP A C 1
ATOM 647 O O . ASP A 1 82 ? 36.451 -16.074 -28.095 1.00 42.38 82 ASP A O 1
ATOM 651 N N . CYS A 1 83 ? 35.575 -14.887 -26.419 1.00 47.22 83 CYS A N 1
ATOM 652 C CA . CYS A 1 83 ? 36.811 -14.223 -26.012 1.00 47.22 83 CYS A CA 1
ATOM 653 C C . CYS A 1 83 ? 37.617 -15.143 -25.091 1.00 47.22 83 CYS A C 1
ATOM 655 O O . CYS A 1 83 ? 37.671 -14.949 -23.876 1.00 47.22 83 CYS A O 1
ATOM 657 N N . ASP A 1 84 ? 38.266 -16.142 -25.686 1.00 44.84 84 ASP A N 1
ATOM 658 C CA . ASP A 1 84 ? 39.309 -16.959 -25.048 1.00 44.84 84 ASP A CA 1
ATOM 659 C C . ASP A 1 84 ? 40.716 -16.341 -25.248 1.00 44.84 84 ASP A C 1
ATOM 661 O O . ASP A 1 84 ? 41.714 -17.057 -25.307 1.00 44.84 84 ASP A O 1
ATOM 665 N N . ASP A 1 85 ? 40.811 -15.008 -25.378 1.00 43.25 85 ASP A N 1
ATOM 666 C CA . ASP A 1 85 ? 42.084 -14.283 -25.503 1.00 43.25 85 ASP A CA 1
ATOM 667 C C . ASP A 1 85 ? 42.151 -13.084 -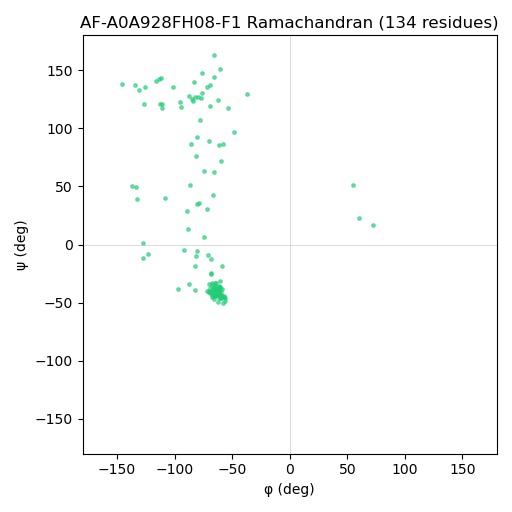24.534 1.00 43.25 85 ASP A C 1
ATOM 669 O O . ASP A 1 85 ? 41.210 -12.299 -24.405 1.00 43.25 85 ASP A O 1
ATOM 673 N N . GLU A 1 86 ? 43.279 -12.962 -23.826 1.00 48.06 86 GLU A N 1
ATOM 674 C CA . GLU A 1 86 ? 43.551 -12.033 -22.707 1.00 48.06 86 GLU A CA 1
ATOM 675 C C . GLU A 1 86 ? 43.717 -10.546 -23.120 1.00 48.06 86 GLU A C 1
ATOM 677 O O . GLU A 1 86 ? 44.436 -9.808 -22.452 1.00 48.06 86 GLU A O 1
ATOM 682 N N . ASP A 1 87 ? 43.048 -10.084 -24.180 1.00 47.81 87 ASP A N 1
ATOM 683 C CA . ASP A 1 87 ? 43.070 -8.686 -24.660 1.00 47.81 87 ASP A CA 1
ATOM 684 C C . ASP A 1 87 ? 41.648 -8.217 -25.042 1.00 47.81 87 ASP A C 1
ATOM 686 O O . ASP A 1 87 ? 41.377 -7.724 -26.134 1.00 47.81 87 ASP A O 1
ATOM 690 N N . CYS A 1 88 ? 40.685 -8.420 -24.138 1.00 42.31 88 CYS A N 1
ATOM 691 C CA . CYS A 1 88 ? 39.312 -7.968 -24.350 1.00 42.31 88 CYS A CA 1
ATOM 692 C C . CYS A 1 88 ? 39.180 -6.469 -24.017 1.00 42.31 88 CYS A C 1
ATOM 694 O O . CYS A 1 88 ? 38.889 -6.105 -22.873 1.00 42.31 88 CYS A O 1
ATOM 696 N N . ASP A 1 89 ? 39.350 -5.613 -25.030 1.00 48.47 89 ASP A N 1
ATOM 697 C CA . ASP A 1 89 ? 38.883 -4.214 -25.076 1.00 48.47 89 ASP A CA 1
ATOM 698 C C . ASP A 1 89 ? 37.337 -4.177 -25.084 1.00 48.47 89 ASP A C 1
ATOM 700 O O . ASP A 1 89 ? 36.689 -3.751 -26.034 1.00 48.47 89 ASP A O 1
ATOM 704 N N . CYS A 1 90 ? 36.709 -4.679 -24.016 1.00 44.53 90 CYS A N 1
ATOM 705 C CA . CYS A 1 90 ? 35.255 -4.693 -23.835 1.00 44.53 90 CYS A CA 1
ATOM 706 C C . CYS A 1 90 ? 34.726 -3.290 -23.483 1.00 44.53 90 CYS A C 1
ATOM 708 O O . CYS A 1 90 ? 34.204 -3.057 -22.390 1.00 44.53 90 CYS A O 1
ATOM 710 N N . CYS A 1 91 ? 34.882 -2.348 -24.407 1.00 45.12 91 CYS A N 1
ATOM 711 C CA . CYS A 1 91 ? 34.212 -1.054 -24.387 1.00 45.12 91 CYS A CA 1
ATOM 712 C C . CYS A 1 91 ? 33.632 -0.756 -25.775 1.00 45.12 91 CYS A C 1
ATOM 714 O O . CYS A 1 91 ? 33.817 0.326 -26.317 1.00 45.12 91 CYS A O 1
ATOM 716 N N . ASP A 1 92 ? 32.905 -1.726 -26.329 1.00 47.19 92 ASP A N 1
ATOM 717 C CA . ASP A 1 92 ? 32.167 -1.603 -27.591 1.00 47.19 92 ASP A CA 1
ATOM 718 C C . ASP A 1 92 ? 30.813 -0.878 -27.409 1.00 47.19 92 ASP A C 1
ATOM 720 O O . ASP A 1 92 ? 29.814 -1.177 -28.046 1.00 47.19 92 ASP A O 1
ATOM 724 N N . CYS A 1 93 ? 30.767 0.105 -26.502 1.00 44.75 93 CYS A N 1
ATOM 725 C CA . CYS A 1 93 ? 29.701 1.116 -26.473 1.00 44.75 93 CYS A CA 1
ATOM 726 C C . CYS A 1 93 ? 30.054 2.324 -27.368 1.00 44.75 93 CYS A C 1
ATOM 728 O O . CYS A 1 93 ? 29.448 3.386 -27.225 1.00 44.75 93 CYS A O 1
ATOM 730 N N . CYS A 1 94 ? 31.068 2.179 -28.227 1.00 43.50 94 CYS A N 1
ATOM 731 C CA . CYS A 1 94 ? 31.633 3.225 -29.074 1.00 43.50 94 CYS A CA 1
ATOM 732 C C . CYS A 1 94 ? 31.812 2.746 -30.531 1.00 43.50 94 CYS A C 1
ATOM 734 O O . CYS A 1 94 ? 32.803 3.105 -31.158 1.00 43.50 94 CYS A O 1
ATOM 736 N N . ASP A 1 95 ? 30.871 1.969 -31.081 1.00 45.09 95 ASP A N 1
ATOM 737 C CA . ASP A 1 95 ? 30.799 1.666 -32.529 1.00 45.09 95 ASP A CA 1
ATOM 738 C C . ASP A 1 95 ? 30.186 2.828 -33.344 1.00 45.09 95 ASP A C 1
ATOM 740 O O . ASP A 1 95 ? 29.444 2.652 -34.305 1.00 45.09 95 ASP A O 1
ATOM 744 N N . ASP A 1 96 ? 30.484 4.056 -32.935 1.00 51.34 96 ASP A N 1
ATOM 745 C CA . ASP A 1 96 ? 30.438 5.216 -33.810 1.00 51.34 96 ASP A CA 1
ATOM 746 C C . ASP A 1 96 ? 31.906 5.639 -33.936 1.00 51.34 96 ASP A C 1
ATOM 748 O O . ASP A 1 96 ? 32.578 5.868 -32.929 1.00 51.34 96 ASP A O 1
ATOM 752 N N . GLU A 1 97 ? 32.430 5.669 -35.158 1.00 60.09 97 GLU A N 1
ATOM 753 C CA . GLU A 1 97 ? 33.825 5.981 -35.473 1.00 60.09 97 GLU A CA 1
ATOM 754 C C . GLU A 1 97 ? 34.211 7.380 -34.935 1.00 60.09 97 GLU A C 1
ATOM 756 O O . GLU A 1 97 ? 34.102 8.396 -35.620 1.00 60.09 97 GLU A O 1
ATOM 761 N N . PHE A 1 98 ? 34.636 7.464 -33.674 1.00 70.44 98 PHE A N 1
ATOM 762 C CA . PHE A 1 98 ? 35.057 8.696 -33.011 1.00 70.44 98 PHE A CA 1
ATOM 763 C C . PHE A 1 98 ? 36.561 8.659 -32.727 1.00 70.44 98 PHE A C 1
ATOM 765 O O . PHE A 1 98 ? 37.115 7.631 -32.338 1.00 70.44 98 PHE A O 1
ATOM 772 N N . PHE A 1 99 ? 37.234 9.805 -32.847 1.00 77.31 99 PHE A N 1
ATOM 773 C CA . PHE A 1 99 ? 38.590 9.992 -32.331 1.00 77.31 99 PHE A CA 1
ATOM 774 C C . PHE A 1 99 ? 38.602 11.002 -31.181 1.00 77.31 99 PHE A C 1
ATOM 776 O O . PHE A 1 99 ? 37.875 11.998 -31.174 1.00 77.31 99 PHE A O 1
ATOM 783 N N . GLU A 1 100 ? 39.444 10.738 -30.185 1.00 82.06 100 GLU A N 1
ATOM 784 C CA . GLU A 1 100 ? 39.542 11.551 -28.976 1.00 82.06 100 GLU A CA 1
ATOM 785 C C . GLU A 1 100 ? 40.746 12.493 -29.024 1.00 82.06 100 GLU A C 1
ATOM 787 O O . GLU A 1 100 ? 41.864 12.102 -29.368 1.00 82.06 100 GLU A O 1
ATOM 792 N N . VAL A 1 101 ? 40.525 13.746 -28.628 1.00 84.12 101 VAL A N 1
ATOM 793 C CA . VAL A 1 101 ? 41.568 14.773 -28.531 1.00 84.12 101 VAL A CA 1
ATOM 794 C C . VAL A 1 101 ? 41.553 15.385 -27.138 1.00 84.12 101 VAL A C 1
ATOM 796 O O . VAL A 1 101 ? 40.565 15.983 -26.712 1.00 84.12 101 VAL A O 1
ATOM 799 N N . GLU A 1 102 ? 42.672 15.283 -26.421 1.00 85.19 102 GLU A N 1
ATOM 800 C CA . GLU A 1 102 ? 42.827 15.907 -25.106 1.00 85.19 102 GLU A CA 1
ATOM 801 C C . GLU A 1 102 ? 43.214 17.387 -25.243 1.00 85.19 102 GLU A C 1
ATOM 803 O O . GLU A 1 102 ? 44.198 17.751 -25.895 1.00 85.19 102 GLU A O 1
ATOM 808 N N . CYS A 1 103 ? 42.464 18.273 -24.588 1.00 86.31 103 CYS A N 1
ATOM 809 C CA . CYS A 1 103 ? 42.778 19.693 -24.578 1.00 86.31 103 CYS A CA 1
ATOM 810 C C . CYS A 1 103 ? 44.064 19.971 -23.774 1.00 86.31 103 CYS A C 1
ATOM 812 O O . CYS A 1 103 ? 44.057 19.840 -22.547 1.00 86.31 103 CYS A O 1
ATOM 814 N N . PRO A 1 104 ? 45.130 20.525 -24.383 1.00 86.25 104 PRO A N 1
ATOM 815 C CA . PRO A 1 104 ? 46.417 20.738 -23.711 1.00 86.25 104 PRO A CA 1
ATOM 816 C C . PRO A 1 104 ? 46.374 21.802 -22.603 1.00 86.25 104 PRO A C 1
ATOM 818 O O . PRO A 1 104 ? 47.325 21.954 -21.835 1.00 86.25 104 PRO A O 1
ATOM 821 N N . LYS A 1 105 ? 45.294 22.589 -22.530 1.00 86.44 105 LYS A N 1
ATOM 822 C CA . LYS A 1 105 ? 45.147 23.689 -21.571 1.00 86.44 105 LYS A CA 1
ATOM 823 C C . LYS A 1 105 ? 44.361 23.305 -20.323 1.00 86.44 105 LYS A C 1
ATOM 825 O O . LYS A 1 105 ? 44.685 23.800 -19.244 1.00 86.44 105 LYS A O 1
ATOM 830 N N . CYS A 1 106 ? 43.316 22.492 -20.462 1.00 88.12 106 CYS A N 1
ATOM 831 C CA . CYS A 1 106 ? 42.442 22.127 -19.345 1.00 88.12 106 CYS A CA 1
ATOM 832 C C . CYS A 1 106 ? 42.333 20.620 -19.092 1.00 88.12 106 CYS A C 1
ATOM 834 O O . CYS A 1 106 ? 41.769 20.262 -18.063 1.00 88.12 106 CYS A O 1
ATOM 836 N N . GLY A 1 107 ? 42.880 19.771 -19.969 1.00 82.12 107 GLY A N 1
ATOM 837 C CA . GLY A 1 107 ? 42.820 18.311 -19.845 1.00 82.12 107 GLY A CA 1
ATOM 838 C C . GLY A 1 107 ? 41.437 17.716 -20.123 1.00 82.12 107 GLY A C 1
ATOM 839 O O . GLY A 1 107 ? 41.169 16.596 -19.715 1.00 82.12 107 GLY A O 1
ATOM 840 N N . GLU A 1 108 ? 40.539 18.476 -20.759 1.00 83.56 108 GLU A N 1
ATOM 841 C CA . GLU A 1 108 ? 39.227 17.966 -21.174 1.00 83.56 108 GLU A CA 1
ATOM 842 C C . GLU A 1 108 ? 39.396 17.087 -22.416 1.00 83.56 108 GLU A C 1
ATOM 844 O O . GLU A 1 108 ? 40.028 17.531 -23.379 1.00 83.56 108 GLU A O 1
ATOM 849 N N . VAL A 1 109 ? 38.824 15.884 -22.401 1.00 84.38 109 VAL A N 1
ATOM 850 C CA . VAL A 1 109 ? 38.801 14.977 -23.556 1.00 84.38 109 VAL A CA 1
ATOM 851 C C . VAL A 1 109 ? 37.617 15.346 -24.443 1.00 84.38 109 VAL A C 1
ATOM 853 O O . VAL A 1 109 ? 36.485 15.448 -23.974 1.00 84.38 109 VAL A O 1
ATOM 856 N N . ILE A 1 110 ? 37.890 15.599 -25.719 1.00 83.06 110 ILE A N 1
ATOM 857 C CA . ILE A 1 110 ? 36.894 15.980 -26.718 1.00 83.06 110 ILE A CA 1
ATOM 858 C C . ILE A 1 110 ? 36.757 14.819 -27.699 1.00 83.06 110 ILE A C 1
ATOM 860 O O . ILE A 1 110 ? 37.736 14.453 -28.345 1.00 83.06 110 ILE A O 1
ATOM 864 N N . CYS A 1 111 ? 35.550 14.270 -27.815 1.00 83.50 111 CYS A N 1
ATOM 865 C CA . CYS A 1 111 ? 35.210 13.237 -28.793 1.00 83.50 111 CYS A CA 1
ATOM 866 C C . CYS A 1 111 ? 34.778 13.903 -30.109 1.00 83.50 111 CYS A C 1
ATOM 868 O O . CYS A 1 111 ? 33.930 14.802 -30.091 1.00 83.50 111 CYS A O 1
ATOM 870 N N . LEU A 1 112 ? 35.380 13.499 -31.228 1.00 80.88 112 LEU A N 1
ATOM 871 C CA . LEU A 1 112 ? 35.133 14.044 -32.567 1.00 80.88 112 LEU A CA 1
ATOM 872 C C . LEU A 1 112 ? 34.776 12.926 -33.543 1.00 80.88 112 LEU A C 1
ATOM 874 O O . LEU A 1 112 ? 35.438 11.893 -33.538 1.00 80.88 112 LEU A O 1
ATOM 878 N N . ASP A 1 113 ? 33.745 13.134 -34.368 1.00 80.56 113 ASP A N 1
ATOM 879 C CA . ASP A 1 113 ? 33.318 12.182 -35.407 1.00 80.56 113 ASP A CA 1
ATOM 880 C C . ASP A 1 113 ? 34.441 11.923 -36.435 1.00 80.56 113 ASP A C 1
ATOM 882 O O . ASP A 1 113 ? 35.236 12.823 -36.727 1.00 80.56 113 ASP A O 1
ATOM 886 N N . GLU A 1 114 ? 34.500 10.742 -37.060 1.00 69.25 114 GLU A N 1
ATOM 887 C CA . GLU A 1 114 ? 35.477 10.457 -38.124 1.00 69.25 114 GLU A CA 1
ATOM 888 C C . GLU A 1 114 ? 35.315 11.407 -39.329 1.00 69.25 114 GLU A C 1
ATOM 890 O O . GLU A 1 114 ? 36.314 11.830 -39.918 1.00 69.25 114 GLU A O 1
ATOM 895 N N . ASP A 1 115 ? 34.087 11.851 -39.603 1.00 71.25 115 ASP A N 1
ATOM 896 C CA . ASP A 1 115 ? 33.747 12.850 -40.628 1.00 71.25 115 ASP A CA 1
ATOM 897 C C . ASP A 1 115 ? 34.127 14.301 -40.241 1.00 71.25 115 ASP A C 1
ATOM 899 O O . ASP A 1 115 ? 33.763 15.260 -40.934 1.00 71.25 115 ASP A O 1
ATOM 903 N N . PHE A 1 116 ? 34.828 14.517 -39.121 1.00 79.00 116 PHE A N 1
ATOM 904 C CA . PHE A 1 116 ? 35.256 15.852 -38.706 1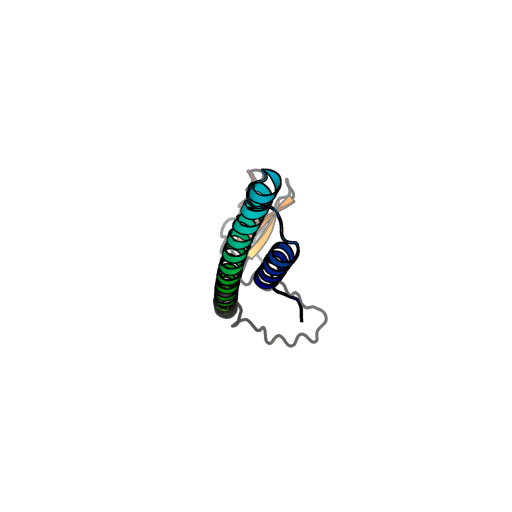.00 79.00 116 PHE A CA 1
ATOM 905 C C . PHE A 1 116 ? 36.356 16.412 -39.631 1.00 79.00 116 PHE A C 1
ATOM 907 O O . PHE A 1 116 ? 37.553 16.282 -39.382 1.00 79.00 116 PHE A O 1
ATOM 914 N N . ASP A 1 117 ? 35.922 17.090 -40.694 1.00 69.38 117 ASP A N 1
ATOM 915 C CA . ASP A 1 117 ? 36.750 17.723 -41.733 1.00 69.38 117 ASP A CA 1
ATOM 916 C C . ASP A 1 117 ? 37.191 19.158 -41.365 1.00 69.38 117 ASP A C 1
ATOM 918 O O . ASP A 1 117 ? 36.988 20.116 -42.126 1.00 69.38 117 ASP A O 1
ATOM 922 N N . ALA A 1 118 ? 37.759 19.358 -40.177 1.00 77.81 118 ALA A N 1
ATOM 923 C CA . ALA A 1 118 ? 38.340 20.649 -39.813 1.00 77.81 118 ALA A CA 1
ATOM 924 C C . ALA A 1 118 ? 39.715 20.496 -39.170 1.00 77.81 118 ALA A C 1
ATOM 926 O O . ALA A 1 118 ? 39.907 19.688 -38.272 1.00 77.81 118 ALA A O 1
ATOM 927 N N . ASP A 1 119 ? 40.646 21.360 -39.573 1.00 79.38 119 ASP A N 1
ATOM 928 C CA . ASP A 1 119 ? 42.033 21.357 -39.089 1.00 79.38 119 ASP A CA 1
ATOM 929 C C . ASP A 1 119 ? 42.161 21.820 -37.621 1.00 79.38 119 ASP A C 1
ATOM 931 O O . ASP A 1 119 ? 43.240 21.774 -37.033 1.00 79.38 119 ASP A O 1
ATOM 935 N N . GLU A 1 120 ? 41.080 22.332 -37.021 1.00 83.81 120 GLU A N 1
ATOM 936 C CA . GLU A 1 120 ? 41.070 22.888 -35.669 1.00 83.81 120 GLU A CA 1
ATOM 937 C C . GLU A 1 120 ? 39.735 22.616 -34.953 1.00 83.81 120 GLU A C 1
ATOM 939 O O . GLU A 1 120 ? 38.655 22.817 -35.515 1.00 83.81 120 GLU A O 1
ATOM 944 N N . VAL A 1 121 ? 39.802 22.256 -33.669 1.00 87.81 121 VAL A N 1
ATOM 945 C CA . VAL A 1 121 ? 38.647 22.121 -32.767 1.00 87.81 121 VAL A CA 1
ATOM 946 C C . VAL A 1 121 ? 38.738 23.136 -31.626 1.00 87.81 121 VAL A C 1
ATOM 948 O O . VAL A 1 121 ? 39.808 23.401 -31.081 1.00 87.81 121 VAL A O 1
ATOM 951 N N . ILE A 1 122 ? 37.609 23.729 -31.234 1.00 86.81 122 ILE A N 1
ATOM 952 C CA . ILE A 1 122 ? 37.549 24.630 -30.077 1.00 86.81 122 ILE A CA 1
ATOM 953 C C . ILE A 1 122 ? 37.115 23.834 -28.850 1.00 86.81 122 ILE A C 1
ATOM 955 O O . ILE A 1 122 ? 36.024 23.269 -28.825 1.00 86.81 122 ILE A O 1
ATOM 959 N N . CYS A 1 123 ? 37.935 23.852 -27.801 1.00 87.56 123 CYS A N 1
ATOM 960 C CA . CYS A 1 123 ? 37.605 23.203 -26.540 1.00 87.56 123 CYS A CA 1
ATOM 961 C C . CYS A 1 123 ? 36.349 23.832 -25.901 1.00 87.56 123 CYS A C 1
ATOM 963 O O . CYS A 1 123 ? 36.364 25.032 -25.606 1.00 87.56 123 CYS A O 1
ATOM 965 N N . PRO A 1 124 ? 35.294 23.054 -25.596 1.00 88.19 124 PRO A N 1
ATOM 966 C CA . PRO A 1 124 ? 34.064 23.579 -24.998 1.00 88.19 124 PRO A CA 1
ATOM 967 C C . PRO A 1 124 ? 34.260 24.064 -23.553 1.00 88.19 124 PRO A C 1
ATOM 969 O O . PRO A 1 124 ? 33.534 24.943 -23.091 1.00 88.19 124 PRO A O 1
ATOM 972 N N . ALA A 1 125 ? 35.258 23.531 -22.841 1.00 86.94 125 ALA A N 1
ATOM 973 C CA . ALA A 1 125 ? 35.513 23.864 -21.441 1.00 86.94 125 ALA A CA 1
ATOM 974 C C . ALA A 1 125 ? 36.316 25.164 -21.261 1.00 86.94 125 ALA A C 1
ATOM 976 O O . ALA A 1 125 ? 36.050 25.941 -20.341 1.00 86.94 125 ALA A O 1
ATOM 977 N N . CYS A 1 126 ? 37.312 25.419 -22.117 1.00 90.38 126 CYS A N 1
ATOM 978 C CA . CYS A 1 126 ? 38.237 26.549 -21.943 1.00 90.38 126 CYS A CA 1
ATOM 979 C C . CYS 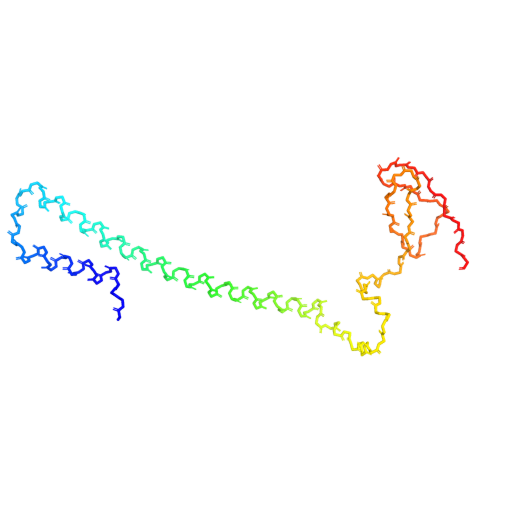A 1 126 ? 38.372 27.470 -23.161 1.00 90.38 126 CYS A C 1
ATOM 981 O O . CYS A 1 126 ? 39.127 28.451 -23.104 1.00 90.38 126 CYS A O 1
ATOM 983 N N . ASN A 1 127 ? 37.623 27.177 -24.227 1.00 87.44 127 ASN A N 1
ATOM 984 C CA . ASN A 1 127 ? 37.530 27.958 -25.455 1.00 87.44 127 ASN A CA 1
ATOM 985 C C . ASN A 1 127 ? 38.868 28.132 -26.199 1.00 87.44 127 ASN A C 1
ATOM 987 O O . ASN A 1 127 ? 39.040 29.094 -26.948 1.00 87.44 127 ASN A O 1
ATOM 991 N N . GLU A 1 128 ? 39.812 27.222 -25.954 1.00 87.12 128 GLU A N 1
ATOM 992 C CA . GLU A 1 128 ? 41.111 27.160 -26.621 1.00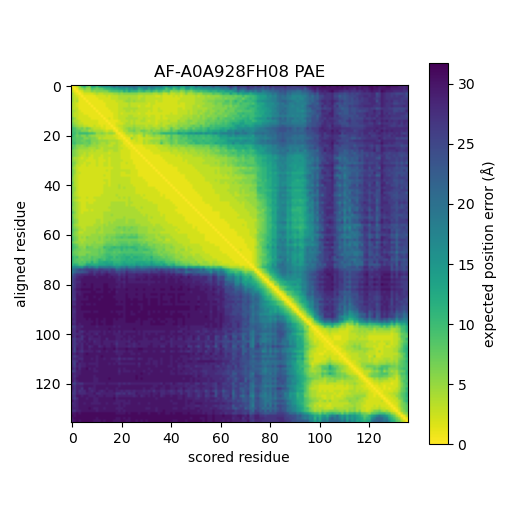 87.12 128 GLU A CA 1
ATOM 993 C C . GLU A 1 128 ? 40.987 26.439 -27.962 1.00 87.12 128 GLU A C 1
ATOM 995 O O . GLU A 1 128 ? 40.292 25.428 -28.051 1.00 87.12 128 GLU A O 1
ATOM 1000 N N . THR A 1 129 ? 41.677 26.948 -28.978 1.00 87.31 129 THR A N 1
ATOM 1001 C CA . THR A 1 129 ? 41.752 26.323 -30.299 1.00 87.31 129 THR A CA 1
ATOM 1002 C C . THR A 1 129 ? 42.848 25.265 -30.303 1.00 87.31 129 THR A C 1
ATOM 1004 O O . THR A 1 129 ? 44.000 25.560 -29.982 1.00 87.31 129 THR A O 1
ATOM 1007 N N . ILE A 1 130 ? 42.484 24.038 -30.654 1.00 86.88 130 ILE A N 1
ATOM 1008 C CA . ILE A 1 130 ? 43.368 22.878 -30.708 1.00 86.88 130 ILE A CA 1
ATOM 1009 C C . ILE A 1 130 ? 43.540 22.508 -32.186 1.00 86.88 130 ILE A C 1
ATOM 1011 O O . ILE A 1 130 ? 42.538 22.188 -32.825 1.00 86.88 130 ILE A O 1
ATOM 1015 N N . PRO A 1 131 ? 44.759 22.570 -32.743 1.00 82.50 131 PRO A N 1
ATOM 1016 C CA . PRO A 1 131 ? 45.018 22.089 -34.093 1.00 82.50 131 PRO A CA 1
ATOM 1017 C C . PRO A 1 131 ? 44.977 20.558 -34.122 1.00 82.50 131 PRO A C 1
ATOM 1019 O O . PRO A 1 131 ? 45.542 19.909 -33.239 1.00 82.50 131 PRO A O 1
ATOM 1022 N N . LEU A 1 132 ? 44.320 19.999 -35.131 1.00 80.94 132 LEU A N 1
ATOM 1023 C CA . LEU A 1 132 ? 44.311 18.571 -35.423 1.00 80.94 132 LEU A CA 1
ATOM 1024 C C . LEU A 1 132 ? 45.407 18.311 -36.462 1.00 80.94 132 LEU A C 1
ATOM 1026 O O . LEU A 1 132 ? 45.392 18.900 -37.538 1.00 80.94 132 LEU A O 1
ATOM 1030 N N . GLU A 1 133 ? 46.415 17.506 -36.118 1.00 69.06 133 GLU A N 1
ATOM 1031 C CA . GLU A 1 133 ? 47.436 17.095 -37.088 1.00 69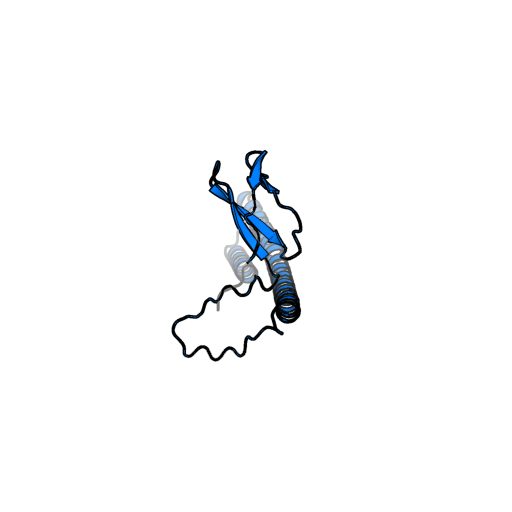.06 133 GLU A CA 1
ATOM 1032 C C . GLU A 1 133 ? 46.838 16.003 -37.989 1.00 69.06 133 GLU A C 1
ATOM 1034 O O . GLU A 1 133 ? 46.278 15.034 -37.481 1.00 69.06 133 GLU A O 1
ATOM 1039 N N . ASP A 1 134 ? 46.914 16.221 -39.308 1.00 55.00 134 ASP A N 1
ATOM 1040 C CA . ASP A 1 134 ? 46.329 15.399 -40.375 1.00 55.00 134 ASP A CA 1
ATOM 1041 C C . ASP A 1 134 ? 46.386 13.887 -40.086 1.00 55.00 134 ASP A C 1
ATOM 1043 O O . ASP A 1 134 ? 47.452 13.333 -39.806 1.00 55.00 134 ASP A O 1
ATOM 1047 N N . LYS A 1 135 ? 45.232 13.222 -40.226 1.00 52.22 135 LYS A N 1
ATOM 1048 C CA . LYS A 1 135 ? 45.102 11.760 -40.252 1.00 52.22 135 LYS A CA 1
ATOM 1049 C C . LYS A 1 135 ? 46.039 11.181 -41.334 1.00 52.22 135 LYS A C 1
ATOM 1051 O O . LYS A 1 135 ? 45.854 11.482 -42.514 1.00 52.22 135 LYS A O 1
ATOM 1056 N N . GLU A 1 136 ? 47.024 10.360 -40.952 1.00 37.97 136 GLU A N 1
ATOM 1057 C CA . GLU A 1 136 ? 47.669 9.384 -41.860 1.00 37.97 136 GLU A CA 1
ATOM 1058 C C . GLU A 1 136 ? 46.920 8.051 -41.835 1.00 37.97 136 GLU A C 1
ATOM 1060 O O . GLU A 1 136 ? 46.586 7.587 -40.721 1.00 37.97 136 GLU A O 1
#

Secondary structur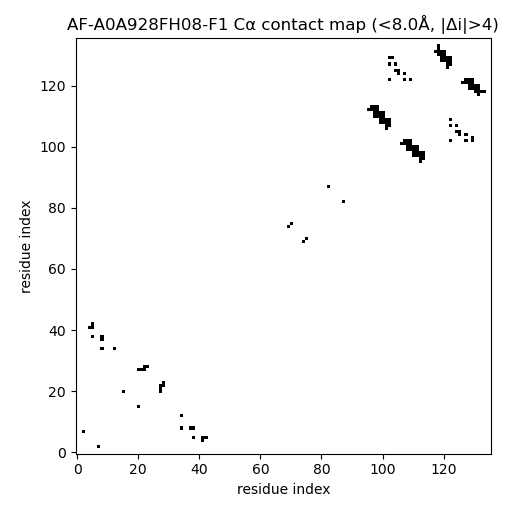e (DSSP, 8-state):
-PPPHHHHHHHHHHHHHHTT--TTSHHHHHHHHHHHHHHHHHHHHHHHHHHHHHHHHHHHHHHHHHHHHHHHHHTT--------SS------S--S-EEEEE-TTT--EEEEETT---SEEE-TTT--EEEPP---

Mean predicted aligned error: 16.61 Å

pLDDT: mean 81.19, std 17.5, range [37.97, 98.31]

Sequence (136 aa):
MMMTITEKIANLKGYLEGVQLDENKAETKVIAKIVDILEDMALEIEEMEEQVDTLNDYAEELDEDLGDVEDYLFGEDECDCDCDDEDCDCCDCCDDEFFEVECPKCGEVICLDEDFDADEVICPACNETIPLEDKE

Radius of gyration: 35.16 Å; Cα contacts (8 Å, |Δi|>4): 75; chains: 1; bounding box: 70×47×76 Å